Protein AF-Q3C0V7-F1 (afdb_monomer)

pLDDT: mean 94.98, std 4.32, range [73.06, 98.62]

Organism: NCBI:txid299066

Foldseek 3Di:
DLQFDDDPVLCVVLVDDPVNVVVCVVVVVSVVRCVSGGNCCVVVVVCVVPPDAQQVVQLVCLVVPPPDDCPDPVVVQLNRLEQQDDWDWDFDDWDQDPPQGIKTKTATRGYKDFAQDWDDDPPDPDIWGWHFKWADDDPDTDTDGMDGHRGTMITGRPPVDDD

InterPro domains:
  IPR004161 Translation elongation factor EFTu-like, domain 2 [PF03144] (101-162)
  IPR009000 Translation protein, beta-barrel domain superfamily [SSF50447] (54-162)

Structure (mmCIF, N/CA/C/O backbone):
data_AF-Q3C0V7-F1
#
_entry.id   AF-Q3C0V7-F1
#
loop_
_atom_site.group_PDB
_atom_site.id
_atom_site.type_symbol
_atom_site.label_atom_id
_atom_site.label_alt_id
_atom_site.label_comp_id
_atom_site.label_asym_id
_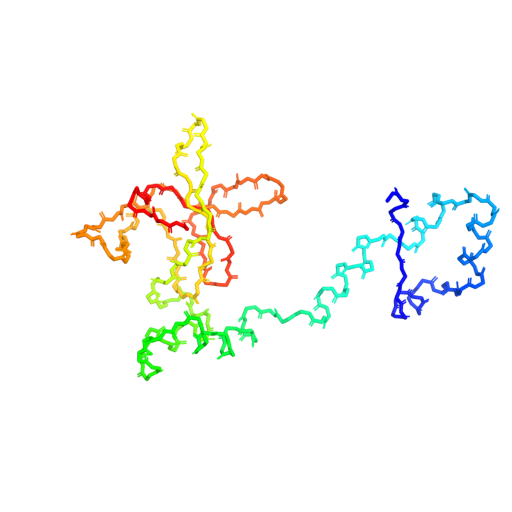atom_site.label_entity_id
_atom_site.label_seq_id
_atom_site.pdbx_PDB_ins_code
_atom_site.Cartn_x
_atom_site.Cartn_y
_atom_site.Cartn_z
_atom_site.occupancy
_atom_site.B_iso_or_equiv
_atom_site.auth_seq_id
_atom_site.auth_comp_id
_atom_site.auth_asym_id
_atom_site.auth_atom_id
_atom_site.pdbx_PDB_model_num
ATOM 1 N N . LEU A 1 1 ? -9.841 9.456 21.743 1.00 81.00 1 LEU A N 1
ATOM 2 C CA . LEU A 1 1 ? -9.597 9.409 23.204 1.00 81.00 1 LEU A CA 1
ATOM 3 C C . LEU A 1 1 ? -10.092 8.097 23.814 1.00 81.00 1 LEU A C 1
ATOM 5 O O . LEU A 1 1 ? -9.270 7.372 24.350 1.00 81.00 1 LEU A O 1
ATOM 9 N N . TYR A 1 2 ? -11.375 7.746 23.665 1.00 91.50 2 TYR A N 1
ATOM 10 C CA . TYR A 1 2 ? -11.981 6.585 24.346 1.00 91.50 2 TYR A CA 1
ATOM 11 C C . TYR A 1 2 ? -12.060 5.284 23.526 1.00 91.50 2 TYR A C 1
ATOM 13 O O . TYR A 1 2 ? -12.601 4.300 24.004 1.00 91.50 2 TYR A O 1
ATOM 21 N N . LYS A 1 3 ? -11.491 5.267 22.310 1.00 95.62 3 LYS A N 1
ATOM 22 C CA . LYS A 1 3 ? -11.280 4.070 21.469 1.00 95.6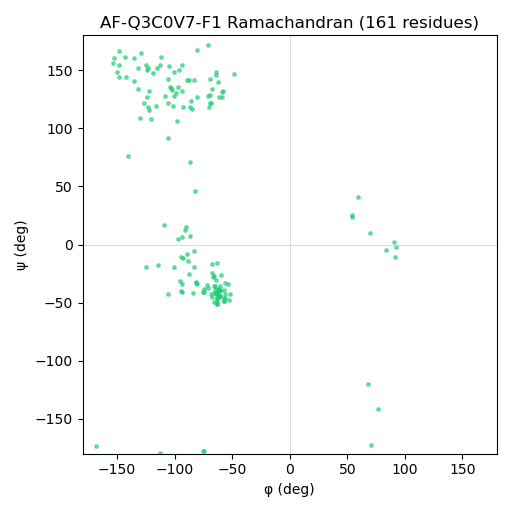2 3 LYS A CA 1
ATOM 23 C C . LYS A 1 3 ? -12.528 3.213 21.182 1.00 95.62 3 LYS A C 1
ATOM 25 O O . LYS A 1 3 ? -12.378 2.046 20.835 1.00 95.62 3 LYS A O 1
ATOM 30 N N . TRP A 1 4 ? -13.729 3.780 21.226 1.00 96.06 4 TRP A N 1
ATOM 31 C CA . TRP A 1 4 ? -14.952 3.133 20.744 1.00 96.06 4 TRP A CA 1
ATOM 32 C C . TRP A 1 4 ? -15.505 3.862 19.511 1.00 96.06 4 TRP A C 1
ATOM 34 O O . TRP A 1 4 ? -15.218 5.045 19.308 1.00 96.06 4 TRP A O 1
ATOM 44 N N . GLY A 1 5 ? -16.259 3.154 18.674 1.00 95.50 5 GLY A N 1
ATOM 45 C CA . GLY A 1 5 ? -16.939 3.712 17.500 1.00 95.50 5 GLY A CA 1
ATOM 46 C C . GLY A 1 5 ? -18.243 2.975 17.219 1.00 95.50 5 GLY A C 1
ATOM 47 O O . GLY A 1 5 ? -18.469 1.913 17.782 1.00 95.50 5 GLY A O 1
ATOM 48 N N . VAL A 1 6 ? -19.116 3.511 16.369 1.00 96.19 6 VAL A N 1
ATOM 49 C CA . VAL A 1 6 ? -20.376 2.844 16.003 1.00 96.19 6 VAL A CA 1
ATOM 50 C C . VAL A 1 6 ? -20.703 3.062 14.527 1.00 96.19 6 VAL A C 1
ATOM 52 O O . VAL A 1 6 ? -20.437 4.124 13.969 1.00 96.19 6 VAL A O 1
ATOM 55 N N . SER A 1 7 ?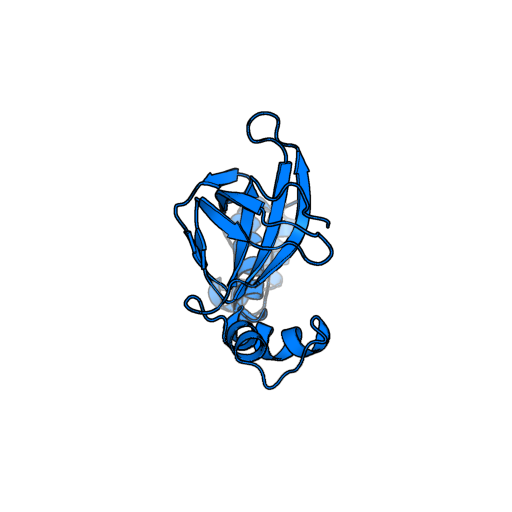 -21.280 2.043 13.901 1.00 96.69 7 SER A N 1
ATOM 56 C CA . SER A 1 7 ? -21.861 2.072 12.557 1.00 96.69 7 SER A CA 1
ATOM 57 C C . SER A 1 7 ? -23.111 1.191 12.548 1.00 96.69 7 SER A C 1
ATOM 59 O O . SER A 1 7 ? -23.268 0.342 13.427 1.00 96.69 7 SER A O 1
ATOM 61 N N . MET A 1 8 ? -23.997 1.354 11.562 1.00 96.44 8 MET A N 1
ATOM 62 C CA . MET A 1 8 ? -25.199 0.513 11.469 1.00 96.44 8 MET A CA 1
ATOM 63 C C . MET A 1 8 ? -24.861 -0.996 11.408 1.00 96.44 8 MET A C 1
ATOM 65 O O . MET A 1 8 ? -25.446 -1.748 12.192 1.00 96.44 8 MET A O 1
ATOM 69 N N . PRO A 1 9 ? -23.892 -1.464 10.588 1.00 95.75 9 PRO A N 1
ATOM 70 C CA . PRO A 1 9 ? -23.480 -2.871 10.605 1.00 95.75 9 PRO A CA 1
ATOM 71 C C . PRO A 1 9 ? -22.887 -3.321 11.949 1.00 95.75 9 PRO A C 1
ATOM 73 O O . PRO A 1 9 ? -23.176 -4.423 12.416 1.00 95.75 9 PRO A O 1
ATOM 76 N N . SER A 1 10 ? -22.099 -2.466 12.615 1.00 95.94 10 SER A N 1
ATOM 77 C CA . SER A 1 10 ? -21.549 -2.762 13.948 1.00 95.94 10 SER A CA 1
ATOM 78 C C . SER A 1 10 ? -22.655 -2.950 14.995 1.00 95.94 10 SER A C 1
ATOM 80 O O . SER A 1 10 ? -22.622 -3.919 15.754 1.00 95.94 10 SER A O 1
ATOM 82 N N . MET A 1 11 ? -23.675 -2.088 15.006 1.00 96.50 11 MET A N 1
ATOM 83 C CA . MET A 1 11 ? -24.829 -2.197 15.912 1.00 96.50 11 MET A CA 1
ATOM 84 C C . MET A 1 11 ? -25.593 -3.505 15.698 1.00 96.50 11 MET A C 1
ATOM 86 O O . MET A 1 11 ? -25.891 -4.219 16.652 1.00 96.50 11 MET A O 1
ATOM 90 N N . GLN A 1 12 ? -25.835 -3.877 14.437 1.00 95.62 12 GLN A N 1
ATOM 91 C CA . GLN A 1 12 ? -26.478 -5.149 14.093 1.00 95.62 12 GLN A CA 1
ATOM 92 C C . GLN A 1 12 ? -25.658 -6.364 14.553 1.00 95.62 12 GLN A C 1
ATOM 94 O O . GLN A 1 12 ? -26.230 -7.350 15.012 1.00 95.62 12 GLN A O 1
ATOM 99 N N . ARG A 1 13 ? -24.325 -6.294 14.453 1.00 93.88 13 ARG A N 1
ATOM 100 C CA . ARG A 1 13 ? -23.402 -7.368 14.853 1.00 93.88 13 ARG A CA 1
ATOM 101 C C . ARG A 1 13 ? -23.259 -7.501 16.371 1.00 93.88 13 ARG A C 1
ATOM 103 O O . ARG A 1 13 ? -23.195 -8.614 16.882 1.00 93.88 13 ARG A O 1
ATOM 110 N N . THR A 1 14 ? -23.180 -6.382 17.084 1.00 94.50 14 THR A N 1
ATOM 111 C CA . THR A 1 14 ? -22.945 -6.332 18.541 1.00 94.50 14 THR A CA 1
ATOM 112 C C . THR A 1 14 ? -24.233 -6.394 19.363 1.00 94.50 14 THR A C 1
ATOM 114 O O . THR A 1 14 ? -24.178 -6.606 20.578 1.00 94.50 14 THR A O 1
ATOM 117 N N . GLY A 1 15 ? -25.383 -6.184 18.716 1.00 95.56 15 GLY A N 1
ATOM 118 C CA . GLY A 1 15 ? -26.686 -6.056 19.363 1.00 95.56 15 GLY A CA 1
ATOM 119 C C . GLY A 1 15 ? -26.847 -4.769 20.170 1.00 95.56 15 GLY A C 1
ATOM 120 O O . GLY A 1 15 ? -27.808 -4.677 20.924 1.00 95.56 15 GLY A O 1
ATOM 121 N N . MET A 1 16 ? -25.917 -3.813 20.056 1.00 94.88 16 MET A N 1
ATOM 122 C CA . MET A 1 16 ? -26.029 -2.520 20.729 1.00 94.88 16 MET A CA 1
ATOM 123 C C . MET A 1 16 ? -26.893 -1.551 19.948 1.00 94.88 16 MET A C 1
ATOM 125 O O . MET A 1 16 ? -26.771 -1.444 18.725 1.00 94.88 16 MET A O 1
ATOM 129 N N . ASP A 1 17 ? -27.685 -0.773 20.674 1.00 96.56 17 ASP A N 1
ATOM 130 C CA . ASP A 1 17 ? -28.387 0.376 20.128 1.00 96.56 17 ASP A CA 1
ATOM 131 C C . ASP A 1 17 ? -27.873 1.716 20.692 1.00 96.56 17 ASP A C 1
ATOM 133 O O . ASP A 1 17 ? -26.925 1.786 21.476 1.00 96.56 17 ASP A O 1
ATOM 137 N N . PHE A 1 18 ? -28.467 2.825 20.246 1.00 97.25 18 PHE A N 1
ATOM 138 C CA . PHE A 1 18 ? -28.099 4.144 20.764 1.00 97.25 18 PHE A CA 1
ATOM 139 C C . PHE A 1 18 ? -28.458 4.322 22.245 1.00 97.25 18 PHE A C 1
ATOM 141 O O . PHE A 1 18 ? -27.800 5.110 22.922 1.00 97.25 18 PHE A O 1
ATOM 148 N N . GLY A 1 19 ? -29.479 3.622 22.744 1.00 97.44 19 GLY A N 1
ATOM 149 C CA . GLY A 1 19 ? -29.863 3.624 24.152 1.00 97.44 19 GLY A CA 1
ATOM 150 C C . GLY A 1 19 ? -28.756 3.045 25.024 1.00 97.44 19 GLY A C 1
ATOM 151 O O . GLY A 1 19 ? -28.301 3.730 25.939 1.00 97.44 19 GLY A O 1
ATOM 152 N N . ASP A 1 20 ? -28.254 1.862 24.667 1.00 96.25 20 ASP A N 1
ATOM 153 C CA . ASP A 1 20 ? -27.133 1.212 25.358 1.00 96.25 20 ASP A CA 1
ATOM 154 C C . ASP A 1 20 ? -25.896 2.121 25.403 1.00 96.25 20 ASP A C 1
ATOM 156 O O . ASP A 1 20 ? -25.263 2.297 26.444 1.00 96.25 20 ASP A O 1
ATOM 160 N N . ILE A 1 21 ? -25.554 2.738 24.266 1.00 96.00 21 ILE A N 1
ATOM 161 C CA . ILE A 1 21 ? -24.386 3.622 24.150 1.00 96.00 21 ILE A CA 1
ATOM 162 C C . ILE A 1 21 ? -24.545 4.853 25.051 1.00 96.00 21 ILE A C 1
ATOM 164 O O . ILE A 1 21 ? -23.612 5.218 25.768 1.00 96.00 21 ILE A O 1
ATOM 168 N N . MET A 1 22 ? -25.719 5.494 25.028 1.00 96.50 22 MET A N 1
ATOM 169 C CA . MET A 1 22 ? -26.003 6.652 25.879 1.00 96.50 22 MET A CA 1
ATOM 170 C C . MET A 1 22 ? -25.957 6.285 27.363 1.00 96.50 22 MET A C 1
ATOM 172 O O . MET A 1 22 ? -25.399 7.049 28.148 1.00 96.50 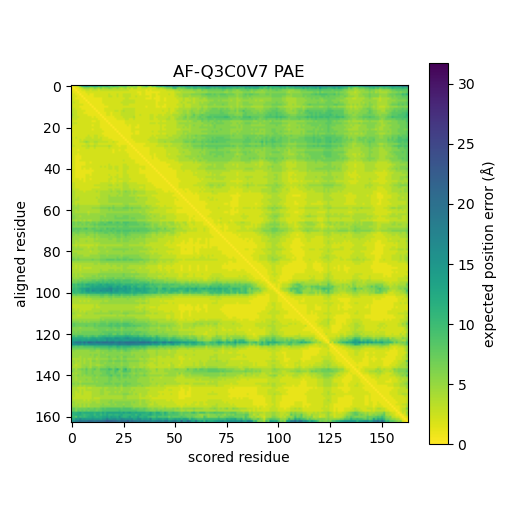22 MET A O 1
ATOM 176 N N . GLU A 1 23 ? -26.505 5.132 27.749 1.00 97.50 23 GLU A N 1
ATOM 177 C CA . GLU A 1 23 ? -26.469 4.651 29.131 1.00 97.50 23 GLU A CA 1
ATOM 178 C C . GLU A 1 23 ? -25.030 4.396 29.596 1.00 97.50 23 GLU A C 1
ATOM 180 O O . GLU A 1 23 ? -24.639 4.844 30.678 1.00 97.50 23 GLU A O 1
ATOM 185 N N . LEU A 1 24 ? -24.217 3.719 28.782 1.00 96.00 24 LEU A N 1
ATOM 186 C CA . LEU A 1 24 ? -22.820 3.443 29.113 1.00 96.00 24 LEU A CA 1
ATOM 187 C C . LEU A 1 24 ? -21.996 4.732 29.234 1.00 96.00 24 LEU A C 1
ATOM 189 O O . LEU A 1 24 ? -21.214 4.863 30.176 1.00 96.00 24 LEU A O 1
ATOM 193 N N . GLU A 1 25 ? -22.192 5.708 28.345 1.00 94.44 25 GLU A N 1
ATOM 194 C CA . GLU A 1 25 ? -21.501 7.002 28.431 1.00 94.44 25 GLU A CA 1
ATOM 195 C C . GLU A 1 25 ? -21.950 7.841 29.636 1.00 94.44 25 GLU A C 1
ATOM 197 O O . GLU A 1 25 ? -21.104 8.410 30.324 1.00 94.44 25 GLU A O 1
ATOM 202 N N . GLN A 1 26 ? -23.254 7.897 29.938 1.00 96.62 26 GLN A N 1
ATOM 203 C CA . GLN A 1 26 ? -23.777 8.644 31.093 1.00 96.62 26 GLN A CA 1
ATOM 204 C C . GLN A 1 26 ? -23.293 8.085 32.432 1.00 96.62 26 GLN A C 1
ATOM 206 O O . GLN A 1 26 ? -23.141 8.838 33.391 1.00 96.62 26 GLN A O 1
ATOM 211 N N . ASN A 1 27 ? -23.042 6.778 32.495 1.00 97.25 27 ASN A N 1
ATOM 212 C CA . ASN A 1 27 ? -22.508 6.107 33.676 1.00 97.25 27 ASN A CA 1
ATOM 213 C C . ASN A 1 27 ? -20.966 6.033 33.688 1.00 97.25 27 ASN A C 1
ATOM 215 O O . ASN A 1 27 ? -20.404 5.273 34.475 1.00 97.25 27 ASN A O 1
ATOM 219 N N . ASP A 1 28 ? -20.278 6.770 32.804 1.00 95.81 28 ASP A N 1
ATOM 220 C CA . ASP A 1 28 ? -18.815 6.767 32.640 1.00 95.81 28 ASP A CA 1
ATOM 221 C C . ASP A 1 28 ? -18.200 5.366 32.395 1.00 95.81 28 ASP A C 1
ATOM 223 O O . ASP A 1 28 ? -17.000 5.144 32.583 1.00 95.81 28 ASP A O 1
ATOM 227 N N . LYS A 1 29 ? -18.987 4.410 31.883 1.00 96.75 29 LYS A N 1
ATOM 228 C CA . LYS A 1 29 ? -18.576 3.028 31.569 1.00 96.75 29 LYS A CA 1
ATOM 229 C C . LYS A 1 29 ? -17.883 2.918 30.205 1.00 96.75 29 LYS A C 1
ATOM 231 O O . LYS A 1 29 ? -18.148 2.026 29.401 1.00 96.75 29 LYS A O 1
ATOM 236 N N . ARG A 1 30 ? -16.945 3.825 29.934 1.00 93.62 30 ARG A N 1
ATOM 237 C CA . ARG A 1 30 ? -16.276 3.938 28.623 1.00 93.62 30 ARG A CA 1
ATOM 238 C C . ARG A 1 30 ? -15.400 2.737 28.273 1.00 93.62 30 ARG A C 1
ATOM 240 O O . ARG A 1 30 ? -15.216 2.444 27.096 1.00 93.62 30 ARG A O 1
ATOM 247 N N . GLN A 1 31 ? -14.856 2.049 29.278 1.00 95.88 31 GLN A N 1
ATOM 248 C CA . GLN A 1 31 ? -14.079 0.830 29.055 1.00 95.88 31 GLN A CA 1
ATOM 249 C C . GLN A 1 31 ? -14.968 -0.305 28.531 1.00 95.88 31 GLN A C 1
ATOM 251 O O . GLN A 1 31 ? -14.618 -0.932 27.537 1.00 95.88 31 GLN A O 1
ATOM 256 N N . GLU A 1 32 ? -16.141 -0.502 29.135 1.00 95.75 32 GLU A N 1
ATOM 257 C CA . GLU A 1 32 ? -17.129 -1.483 28.670 1.00 95.75 32 GLU A CA 1
ATOM 258 C C . GLU A 1 32 ? -17.594 -1.154 27.243 1.00 95.75 32 GLU A C 1
ATOM 260 O O . GLU A 1 32 ? -17.686 -2.035 26.390 1.00 95.75 32 GLU A O 1
ATOM 265 N N . LEU A 1 33 ? -17.796 0.133 26.940 1.00 94.81 33 LEU A N 1
ATOM 266 C CA . LEU A 1 33 ? -18.153 0.576 25.594 1.00 94.81 33 LEU A CA 1
ATOM 267 C C . LEU A 1 33 ? -17.045 0.291 24.561 1.00 94.81 33 LEU A C 1
ATOM 269 O O . LEU A 1 33 ? -17.338 -0.168 23.459 1.00 94.81 33 LEU A O 1
ATOM 273 N N . HIS A 1 34 ? -15.773 0.501 24.917 1.00 95.62 34 HIS A N 1
ATOM 274 C CA . HIS A 1 34 ? -14.634 0.119 24.076 1.00 95.62 34 HIS A CA 1
ATOM 275 C C . HIS A 1 34 ? -14.574 -1.391 23.825 1.00 95.62 34 HIS A C 1
ATOM 277 O O . HIS A 1 34 ? -14.356 -1.796 22.687 1.00 95.62 34 HIS A O 1
ATOM 283 N N . GLU A 1 35 ? -14.787 -2.209 24.855 1.00 95.56 35 GLU A N 1
ATOM 284 C CA . GLU A 1 35 ? -14.760 -3.671 24.747 1.00 95.56 35 GLU A CA 1
ATOM 285 C C . GLU A 1 35 ? -15.904 -4.203 23.869 1.00 95.56 35 GLU A C 1
ATOM 287 O O . GLU A 1 35 ? -15.708 -5.154 23.113 1.00 95.56 35 GLU A O 1
ATOM 292 N N . ARG A 1 36 ? -17.085 -3.572 23.917 1.00 95.31 36 ARG A N 1
ATOM 293 C CA . ARG A 1 36 ? -18.245 -3.979 23.108 1.00 95.31 36 ARG A CA 1
ATOM 294 C C . ARG A 1 36 ? -18.219 -3.471 21.668 1.00 95.31 36 ARG A C 1
ATOM 296 O O . ARG A 1 36 ? -18.739 -4.157 20.792 1.00 95.31 36 ARG A O 1
ATOM 303 N N . THR A 1 37 ? -17.658 -2.289 21.410 1.00 96.19 37 THR A N 1
ATOM 304 C CA . THR A 1 37 ? -17.527 -1.738 20.048 1.00 96.19 37 THR A CA 1
ATOM 305 C C . THR A 1 37 ? -16.184 -1.035 19.834 1.00 96.19 37 THR A C 1
ATOM 307 O O . THR A 1 37 ? -16.094 0.201 19.827 1.00 96.19 37 THR A O 1
ATOM 310 N N . PRO A 1 38 ? -15.097 -1.806 19.653 1.00 97.06 38 PRO A N 1
ATOM 311 C CA . PRO A 1 38 ? -13.775 -1.239 19.442 1.00 97.06 38 PRO A CA 1
ATOM 312 C C . PRO A 1 38 ? -13.752 -0.315 18.220 1.00 97.06 38 PRO A C 1
ATOM 314 O O . PRO A 1 38 ? -14.216 -0.668 17.137 1.00 97.06 38 PRO A O 1
ATOM 317 N N . LEU A 1 39 ? -13.172 0.878 18.376 1.00 97.31 39 LEU A N 1
ATOM 318 C CA . LEU A 1 39 ? -13.051 1.859 17.292 1.00 97.31 39 LEU A CA 1
ATOM 319 C C . LEU A 1 39 ? -12.313 1.281 16.083 1.00 97.31 39 LEU A C 1
ATOM 321 O O . LEU A 1 39 ? -12.690 1.579 14.954 1.00 97.31 39 LEU A O 1
ATOM 325 N N . SER A 1 40 ? -11.264 0.486 16.327 1.00 96.88 40 SER A N 1
ATOM 326 C CA . SER A 1 40 ? -10.485 -0.169 15.274 1.00 96.88 40 SER A CA 1
ATOM 327 C C . SER A 1 40 ? -11.375 -1.026 14.394 1.00 96.88 40 SER A C 1
ATOM 329 O O . SER A 1 40 ? -11.331 -0.875 13.184 1.00 96.88 40 SER A O 1
ATOM 331 N N . ASP A 1 41 ? -12.216 -1.857 14.996 1.00 96.44 41 ASP A N 1
ATOM 332 C CA . ASP A 1 41 ? -13.042 -2.813 14.270 1.00 96.44 41 ASP A CA 1
ATOM 333 C C . ASP A 1 41 ? -14.058 -2.063 13.419 1.00 96.44 41 ASP A C 1
ATOM 335 O O . ASP A 1 41 ? -14.128 -2.265 12.216 1.00 96.44 41 ASP A O 1
ATOM 339 N N . VAL A 1 42 ? -14.776 -1.105 14.011 1.00 97.31 42 VAL A N 1
ATOM 340 C CA . VAL A 1 42 ? -15.790 -0.330 13.284 1.00 97.31 42 VAL A CA 1
ATOM 341 C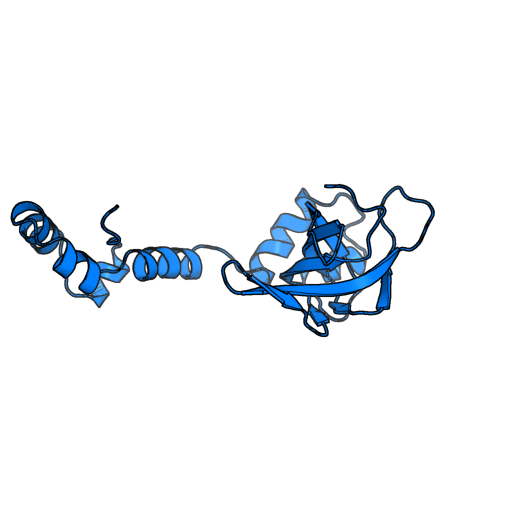 C . VAL A 1 42 ? -15.188 0.459 12.123 1.00 97.31 42 VAL A C 1
ATOM 343 O O . VAL A 1 42 ? -15.753 0.482 11.030 1.00 97.31 42 VAL A O 1
ATOM 346 N N . VAL A 1 43 ? -14.059 1.135 12.348 1.00 97.88 43 VAL A N 1
ATOM 347 C CA . VAL A 1 43 ? -13.447 1.988 11.323 1.00 97.88 43 VAL A CA 1
ATOM 348 C C . VAL A 1 43 ? -12.739 1.158 10.257 1.00 97.88 43 VAL A C 1
ATOM 350 O O . VAL A 1 43 ? -12.850 1.489 9.080 1.00 97.88 43 VAL A O 1
ATOM 353 N N . LEU A 1 44 ? -12.025 0.094 10.630 1.00 97.62 44 LEU A N 1
ATOM 354 C CA . LEU A 1 44 ? -11.333 -0.757 9.663 1.00 97.62 44 LEU A CA 1
ATOM 355 C C . LEU A 1 44 ? -12.318 -1.612 8.858 1.00 97.62 44 LEU A C 1
ATOM 357 O O . LEU A 1 44 ? -12.110 -1.750 7.656 1.00 97.62 44 LEU A O 1
ATOM 361 N N . ASP A 1 45 ? -13.424 -2.074 9.454 1.00 96.94 45 ASP A N 1
ATOM 362 C CA . ASP A 1 45 ? -14.534 -2.699 8.717 1.00 96.94 45 ASP A CA 1
ATOM 363 C C . ASP A 1 45 ? -15.073 -1.729 7.652 1.00 96.94 45 ASP A C 1
ATOM 365 O O . ASP A 1 45 ? -15.169 -2.077 6.477 1.00 96.94 45 ASP A O 1
ATOM 369 N N . MET A 1 46 ? -15.341 -0.476 8.039 1.00 97.56 46 MET A N 1
ATOM 370 C CA . MET A 1 46 ? -15.814 0.570 7.124 1.00 97.56 46 MET A CA 1
ATOM 371 C C . MET A 1 46 ? -14.814 0.851 5.988 1.00 97.56 46 MET A C 1
ATOM 373 O O . MET A 1 46 ? -15.223 1.076 4.848 1.00 97.56 46 MET A O 1
ATOM 377 N N . VAL A 1 47 ? -13.507 0.846 6.278 1.00 97.50 47 VAL A N 1
ATOM 378 C CA . VAL A 1 47 ? -12.466 0.988 5.249 1.00 97.50 47 VAL A CA 1
ATOM 379 C C . VAL A 1 47 ? -12.517 -0.191 4.281 1.00 97.50 47 VAL A C 1
ATOM 381 O O . VAL A 1 47 ? -12.603 0.034 3.078 1.00 97.50 47 VAL A O 1
ATOM 384 N N . CYS A 1 48 ? -12.524 -1.425 4.783 1.00 95.75 48 CYS A N 1
ATOM 385 C CA . CYS A 1 48 ? -12.583 -2.630 3.955 1.00 95.75 48 CYS A CA 1
ATOM 386 C C . CYS A 1 48 ? -13.852 -2.703 3.093 1.00 95.75 48 CYS A C 1
ATOM 388 O O . CYS A 1 48 ? -13.794 -3.181 1.963 1.00 95.75 48 CYS A O 1
ATOM 390 N N . GLU A 1 49 ? -14.990 -2.234 3.605 1.00 95.69 49 GLU A N 1
ATOM 391 C CA . GLU A 1 49 ? -16.275 -2.311 2.906 1.00 95.69 49 GLU A CA 1
ATOM 392 C C . GLU A 1 49 ? -16.452 -1.216 1.845 1.00 95.69 49 GLU A C 1
ATOM 394 O O . GLU A 1 49 ? -17.096 -1.439 0.818 1.00 95.69 49 GLU A O 1
ATOM 399 N N . HIS A 1 50 ? -15.908 -0.019 2.076 1.00 96.88 50 HIS A N 1
ATOM 400 C CA . HIS A 1 50 ? -16.219 1.144 1.240 1.00 96.88 50 HIS A CA 1
ATOM 401 C C . HIS A 1 50 ? -15.047 1.682 0.423 1.00 96.88 50 HIS A C 1
ATOM 403 O O . HIS A 1 50 ? -15.278 2.431 -0.531 1.00 96.88 50 HIS A O 1
ATOM 409 N N . PHE A 1 51 ? -13.803 1.338 0.761 1.00 97.12 51 PHE A N 1
ATOM 410 C CA . PHE A 1 51 ? -12.646 1.786 -0.005 1.00 97.12 51 PHE A CA 1
ATOM 411 C C . PHE A 1 51 ? -12.277 0.732 -1.051 1.00 97.12 51 PHE A C 1
ATOM 413 O O . PHE A 1 51 ? -12.172 -0.450 -0.729 1.00 97.12 51 PHE A O 1
ATOM 420 N N . PRO A 1 52 ? -12.060 1.137 -2.314 1.00 97.38 52 PRO A N 1
ATOM 421 C CA . PRO A 1 52 ? -11.684 0.197 -3.355 1.00 97.38 52 PRO A CA 1
ATOM 422 C C . PRO A 1 52 ? -10.267 -0.324 -3.114 1.00 97.38 52 PRO A C 1
ATOM 424 O O . PRO A 1 52 ? -9.360 0.426 -2.740 1.00 97.38 52 PRO A O 1
ATOM 427 N N . ASN A 1 53 ? -10.069 -1.605 -3.402 1.00 97.62 53 ASN A N 1
ATOM 428 C CA . ASN A 1 53 ? -8.741 -2.197 -3.460 1.00 97.62 53 ASN A CA 1
ATOM 429 C C . ASN A 1 53 ? -7.969 -1.680 -4.708 1.00 97.62 53 ASN A C 1
ATOM 431 O O . ASN A 1 53 ? -8.540 -0.991 -5.564 1.00 97.62 53 ASN A O 1
ATOM 435 N N . PRO A 1 54 ? -6.664 -1.987 -4.841 1.00 97.69 54 PRO A N 1
ATOM 436 C CA . PRO A 1 54 ? -5.852 -1.593 -5.994 1.00 97.69 54 PRO A CA 1
ATOM 437 C C . PRO A 1 54 ? -6.449 -1.970 -7.355 1.00 97.69 54 PRO A C 1
ATOM 439 O O . PRO A 1 54 ? -6.427 -1.140 -8.262 1.00 97.69 54 PRO A O 1
ATOM 442 N N . VAL A 1 55 ? -7.002 -3.180 -7.468 1.00 97.62 55 VAL A N 1
ATOM 443 C CA . VAL A 1 55 ? -7.547 -3.756 -8.707 1.00 97.62 55 VAL A CA 1
ATOM 444 C C . VAL A 1 55 ? -8.758 -2.962 -9.193 1.00 97.62 55 VAL A C 1
ATOM 446 O O . VAL A 1 55 ? -8.874 -2.661 -10.376 1.00 97.62 55 VAL A O 1
ATOM 449 N N . ASP A 1 56 ? -9.613 -2.516 -8.275 1.00 97.50 56 ASP A N 1
ATOM 450 C CA . ASP A 1 56 ? -10.783 -1.702 -8.614 1.00 97.50 56 ASP A CA 1
ATOM 451 C C . ASP A 1 56 ? -10.437 -0.216 -8.817 1.00 97.50 56 ASP A C 1
ATOM 453 O O . ASP A 1 56 ? -11.086 0.503 -9.589 1.00 97.50 56 ASP A O 1
ATOM 457 N N . ALA A 1 57 ? -9.435 0.284 -8.088 1.00 97.75 57 ALA A N 1
ATOM 458 C CA . ALA A 1 57 ? -9.094 1.702 -8.060 1.00 97.75 57 ALA A CA 1
ATOM 459 C C . ALA A 1 57 ? -8.174 2.131 -9.213 1.00 97.75 57 ALA A C 1
ATOM 461 O O . ALA A 1 57 ? -8.365 3.217 -9.772 1.00 97.75 57 ALA A O 1
ATOM 462 N N . GLN A 1 58 ? -7.162 1.326 -9.552 1.00 98.12 58 GLN A N 1
ATOM 463 C CA . GLN A 1 58 ? -6.133 1.688 -10.532 1.00 98.12 58 GLN A CA 1
ATOM 464 C C . GLN A 1 58 ? -6.696 1.974 -11.934 1.00 98.12 58 GLN A C 1
ATOM 466 O O . GLN A 1 58 ? -6.374 3.056 -12.439 1.00 98.12 58 GLN A O 1
ATOM 471 N N . PRO A 1 59 ? -7.623 1.177 -12.510 1.00 96.81 59 PRO A N 1
ATOM 472 C CA . PRO A 1 59 ? -8.208 1.461 -13.827 1.00 96.81 59 PRO A CA 1
ATOM 473 C C . PRO A 1 59 ? -8.820 2.863 -13.943 1.00 96.81 59 PRO A C 1
ATOM 475 O O . PRO A 1 59 ? -8.755 3.516 -14.981 1.00 96.81 59 PRO A O 1
ATOM 478 N N . ARG A 1 60 ? -9.397 3.375 -12.848 1.00 96.06 60 ARG A N 1
ATOM 479 C CA . ARG A 1 60 ? -10.050 4.696 -12.813 1.00 96.06 60 ARG A CA 1
ATOM 480 C C . ARG A 1 60 ? -9.081 5.834 -12.495 1.00 96.06 60 ARG A C 1
ATOM 482 O O . ARG A 1 60 ? -9.364 6.991 -12.819 1.00 96.06 60 ARG A O 1
ATOM 489 N N . ARG A 1 61 ? -7.980 5.533 -11.801 1.00 96.75 61 ARG A N 1
ATOM 490 C CA . ARG A 1 61 ? -7.012 6.524 -11.310 1.00 96.75 61 ARG A CA 1
ATOM 491 C C . ARG A 1 61 ? -5.848 6.740 -12.262 1.00 96.75 61 ARG A C 1
ATOM 493 O O . ARG A 1 61 ? -5.470 7.895 -12.442 1.00 96.75 61 ARG A O 1
ATOM 500 N N . VAL A 1 62 ? -5.312 5.678 -12.865 1.00 97.44 62 VAL A N 1
ATOM 501 C CA . VAL A 1 62 ? -4.149 5.735 -13.769 1.00 97.44 62 VAL A CA 1
ATOM 502 C C . VAL A 1 62 ? -4.357 6.769 -14.885 1.00 97.44 62 VAL A C 1
ATOM 504 O O . VAL A 1 62 ? -3.523 7.670 -14.973 1.00 97.44 62 VAL A O 1
ATOM 507 N N . PRO A 1 63 ? -5.502 6.810 -15.604 1.00 95.62 63 PRO A N 1
ATOM 508 C CA . PRO A 1 63 ? -5.735 7.822 -16.645 1.00 95.62 63 PRO A CA 1
ATOM 509 C C . PRO A 1 63 ? -5.772 9.278 -16.147 1.00 95.62 63 PRO A C 1
ATOM 511 O O . PRO A 1 63 ? -5.725 10.211 -16.943 1.00 95.62 63 PRO A O 1
ATOM 514 N N . ARG A 1 64 ? -5.914 9.505 -14.831 1.00 96.19 64 ARG A N 1
ATOM 515 C CA . ARG A 1 64 ? -5.946 10.852 -14.232 1.00 96.19 64 ARG A CA 1
ATOM 516 C C . ARG A 1 64 ? -4.589 11.305 -13.706 1.00 96.19 64 ARG A C 1
ATOM 518 O O . ARG A 1 64 ? -4.338 12.508 -13.670 1.00 96.19 64 ARG A O 1
ATOM 525 N N . ILE A 1 65 ? -3.759 10.370 -13.247 1.00 95.75 65 ILE A N 1
ATOM 526 C CA . ILE A 1 65 ? -2.464 10.667 -12.612 1.00 95.75 65 ILE A CA 1
ATOM 527 C C . ILE A 1 65 ? -1.282 10.467 -13.562 1.00 95.75 65 ILE A C 1
ATOM 529 O O . ILE A 1 65 ? -0.219 11.032 -13.328 1.00 95.75 65 ILE A O 1
ATOM 533 N N . TRP A 1 66 ? -1.472 9.714 -14.645 1.00 96.56 66 TRP A N 1
ATOM 534 C CA . TRP A 1 66 ? -0.465 9.456 -15.662 1.00 96.56 66 TRP A CA 1
ATOM 535 C C . TRP A 1 66 ? -0.973 9.919 -17.030 1.00 96.56 66 TRP A C 1
ATOM 537 O O . TRP A 1 66 ? -2.116 9.661 -17.397 1.00 96.56 66 TRP A O 1
ATOM 547 N N . ARG A 1 67 ? -0.133 10.658 -17.766 1.00 94.81 67 ARG A N 1
ATOM 548 C CA . ARG A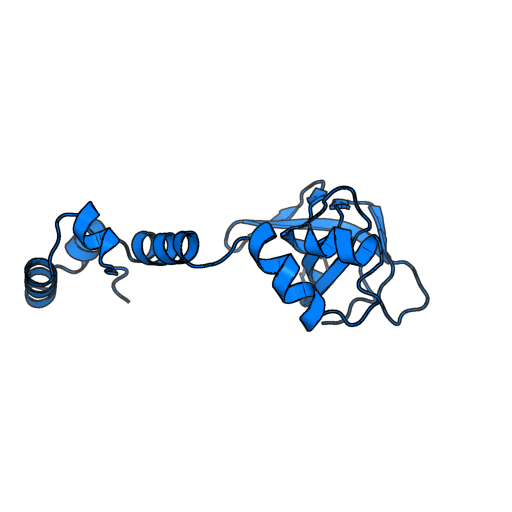 1 67 ? -0.481 11.310 -19.047 1.00 94.81 67 ARG A CA 1
ATOM 549 C C . ARG A 1 67 ? 0.189 10.659 -20.262 1.00 94.81 67 ARG A C 1
ATOM 551 O O . ARG A 1 67 ? 0.325 11.314 -21.293 1.00 94.81 67 ARG A O 1
ATOM 558 N N . GLY A 1 68 ? 0.690 9.436 -20.115 1.00 93.88 68 GLY A N 1
ATOM 559 C CA . GLY A 1 68 ? 1.232 8.690 -21.245 1.00 93.88 68 GLY A CA 1
ATOM 560 C C . GLY A 1 68 ? 0.128 8.149 -22.151 1.00 93.88 68 GLY A C 1
ATOM 561 O O . GLY A 1 68 ? -1.058 8.406 -21.934 1.00 93.88 68 GLY A O 1
ATOM 562 N N . ASP A 1 69 ? 0.539 7.422 -23.183 1.00 95.94 69 ASP A N 1
ATOM 563 C CA . ASP A 1 69 ? -0.374 6.822 -24.150 1.00 95.94 69 ASP A CA 1
ATOM 564 C C . ASP A 1 69 ? -1.163 5.660 -23.503 1.00 95.94 69 ASP A C 1
ATOM 566 O O . ASP A 1 69 ? -0.539 4.701 -23.026 1.00 95.94 69 ASP A O 1
ATOM 570 N N . PRO A 1 70 ? -2.509 5.744 -23.429 1.00 93.69 70 PRO A N 1
ATOM 571 C CA . PRO A 1 70 ? -3.338 4.726 -22.790 1.00 93.69 70 PRO A CA 1
ATOM 572 C C . PRO A 1 70 ? -3.353 3.386 -23.534 1.00 93.69 70 PRO A C 1
ATOM 574 O O . PRO A 1 70 ? -3.719 2.392 -22.914 1.00 93.69 70 PRO A O 1
ATOM 577 N N . ASP A 1 71 ? -2.942 3.345 -24.804 1.00 95.06 71 ASP A N 1
ATOM 578 C CA . ASP A 1 71 ? -2.981 2.139 -25.642 1.00 95.06 71 ASP A CA 1
ATOM 579 C C . ASP A 1 71 ? -1.683 1.302 -25.545 1.00 95.06 71 ASP A C 1
ATOM 581 O O . ASP A 1 71 ? -1.417 0.436 -26.378 1.00 95.06 71 ASP A O 1
ATOM 585 N N . THR A 1 72 ? -0.843 1.567 -24.538 1.00 96.81 72 THR A N 1
ATOM 586 C CA . THR A 1 72 ? 0.435 0.869 -24.318 1.00 96.81 72 THR A CA 1
ATOM 587 C C . THR A 1 72 ? 0.313 -0.276 -23.313 1.00 96.81 72 THR A C 1
ATOM 589 O O . THR A 1 72 ? -0.445 -0.182 -22.350 1.00 96.81 72 THR A O 1
ATOM 592 N N . GLU A 1 73 ? 1.148 -1.312 -23.464 1.00 96.12 73 GLU A N 1
ATOM 593 C CA . GLU A 1 73 ? 1.248 -2.424 -22.497 1.00 96.12 73 GLU A CA 1
ATOM 594 C C . GLU A 1 73 ? 1.574 -1.923 -21.077 1.00 96.12 73 GLU A C 1
ATOM 596 O O . GLU A 1 73 ? 1.057 -2.441 -20.093 1.00 96.12 73 GLU A O 1
ATOM 601 N N . LEU A 1 74 ? 2.357 -0.843 -20.954 1.00 95.31 74 LEU A N 1
ATOM 602 C CA . LEU A 1 74 ? 2.655 -0.200 -19.670 1.00 95.31 74 LEU A CA 1
ATOM 603 C C . LEU A 1 74 ? 1.400 0.400 -19.012 1.00 95.31 74 LEU A C 1
ATOM 605 O O . LEU A 1 74 ? 1.214 0.299 -17.797 1.00 95.31 74 LEU A O 1
ATOM 609 N N . ALA A 1 75 ? 0.549 1.060 -19.805 1.00 97.00 75 ALA A N 1
ATOM 610 C CA . ALA A 1 75 ? -0.705 1.626 -19.323 1.00 97.00 75 ALA A CA 1
ATOM 611 C C . ALA A 1 75 ? -1.668 0.525 -18.877 1.00 97.00 75 ALA A C 1
ATOM 613 O O . ALA A 1 75 ? -2.302 0.665 -17.829 1.00 97.00 75 ALA A O 1
ATOM 614 N N . GLU A 1 76 ? -1.746 -0.564 -19.642 1.00 97.44 76 GLU A N 1
ATOM 615 C CA . GLU A 1 76 ? -2.534 -1.746 -19.303 1.00 97.44 76 GLU A CA 1
ATOM 616 C C . GLU A 1 76 ? -2.021 -2.410 -18.018 1.00 97.44 76 GLU A C 1
ATOM 618 O O . GLU A 1 76 ? -2.804 -2.575 -17.083 1.00 97.44 76 GLU A O 1
ATOM 623 N N . GLY A 1 77 ? -0.714 -2.668 -17.898 1.00 98.00 77 GLY A N 1
ATOM 624 C CA . GLY A 1 77 ? -0.108 -3.261 -16.699 1.00 98.00 77 GLY A CA 1
ATOM 625 C C . GLY A 1 77 ? -0.391 -2.451 -15.430 1.00 98.00 77 GLY A C 1
ATOM 626 O O . GLY A 1 77 ? -0.821 -2.992 -14.409 1.00 98.00 77 GLY A O 1
ATOM 627 N N . MET A 1 78 ? -0.293 -1.117 -15.507 1.00 98.38 78 MET A N 1
ATOM 628 C CA . MET A 1 78 ? -0.683 -0.242 -14.396 1.00 98.38 78 MET A CA 1
ATOM 629 C C . MET A 1 78 ? -2.178 -0.285 -14.077 1.00 98.38 78 MET A C 1
ATOM 631 O O . MET A 1 78 ? -2.558 -0.121 -12.918 1.00 98.38 78 MET A O 1
ATOM 635 N N . GLN A 1 79 ? -3.055 -0.427 -15.070 1.00 97.62 79 GLN A N 1
ATOM 636 C CA . GLN A 1 79 ? -4.497 -0.493 -14.827 1.00 97.62 79 GLN A CA 1
ATOM 637 C C . GLN A 1 79 ? -4.902 -1.844 -14.237 1.00 97.62 79 GLN A C 1
ATOM 639 O O . GLN A 1 79 ? -5.732 -1.871 -13.332 1.00 97.62 79 GLN A O 1
ATOM 644 N N . LEU A 1 80 ? -4.289 -2.933 -14.698 1.00 97.81 80 LEU A N 1
ATOM 645 C CA . LEU A 1 80 ? -4.579 -4.299 -14.264 1.00 97.81 80 LEU A CA 1
ATOM 646 C C . LEU A 1 80 ? -3.857 -4.708 -12.977 1.00 97.81 80 LEU A C 1
ATOM 648 O O . LEU A 1 80 ? -4.162 -5.766 -12.435 1.00 97.81 80 LEU A O 1
ATOM 652 N N . VAL A 1 81 ? -2.970 -3.856 -12.447 1.00 98.19 81 VAL A N 1
ATOM 653 C CA . VAL A 1 81 ? -2.132 -4.180 -11.279 1.00 98.19 81 VAL A CA 1
ATOM 654 C C . VAL A 1 81 ? -1.263 -5.409 -11.568 1.00 98.19 81 VAL A C 1
ATOM 656 O O . VAL A 1 81 ? -1.120 -6.296 -10.732 1.00 98.19 81 VAL A O 1
ATOM 659 N N . ASP A 1 82 ? -0.726 -5.472 -12.784 1.00 98.38 82 ASP A N 1
ATOM 660 C CA . ASP A 1 82 ? 0.039 -6.615 -13.268 1.00 98.38 82 ASP A CA 1
ATOM 661 C C . ASP A 1 82 ? 1.378 -6.713 -12.528 1.00 98.38 82 ASP A C 1
ATOM 663 O O . ASP A 1 82 ? 2.161 -5.764 -12.540 1.00 98.38 82 ASP A O 1
ATOM 667 N N . GLU A 1 83 ? 1.637 -7.838 -11.860 1.00 98.19 83 GLU A N 1
ATOM 668 C CA . GLU A 1 83 ? 2.886 -8.078 -11.129 1.00 98.19 83 GLU A CA 1
ATOM 669 C C . GLU A 1 83 ? 4.032 -8.570 -12.024 1.00 98.19 83 GLU A C 1
ATOM 671 O O . GLU A 1 83 ? 5.196 -8.411 -11.645 1.00 98.19 83 GLU A O 1
ATOM 676 N N . ASP A 1 84 ? 3.712 -9.101 -13.208 1.00 97.81 84 ASP A N 1
ATOM 677 C CA . ASP A 1 84 ? 4.669 -9.649 -14.175 1.00 97.81 84 ASP A CA 1
ATOM 678 C C . ASP A 1 84 ? 5.099 -8.614 -15.236 1.00 97.81 84 ASP A C 1
ATOM 680 O O . ASP A 1 84 ? 6.052 -8.842 -15.986 1.00 97.81 84 ASP A O 1
ATOM 684 N N . GLY A 1 85 ? 4.411 -7.470 -15.296 1.00 96.19 85 GLY A N 1
ATOM 685 C CA . GLY A 1 85 ? 4.693 -6.380 -16.228 1.00 96.19 85 GLY A CA 1
ATOM 686 C C . GLY A 1 85 ? 5.925 -5.535 -15.877 1.00 96.19 85 GLY A C 1
ATOM 687 O O . GLY A 1 85 ? 6.621 -5.742 -14.879 1.00 96.19 85 GLY A O 1
ATOM 688 N N . ASP A 1 86 ? 6.177 -4.509 -16.692 1.00 97.06 86 ASP A N 1
ATOM 689 C CA . ASP A 1 86 ? 7.242 -3.540 -16.422 1.00 97.06 86 ASP A CA 1
ATOM 690 C C . ASP A 1 86 ? 6.985 -2.778 -15.114 1.00 97.06 86 ASP A C 1
ATOM 692 O O . ASP A 1 86 ? 5.859 -2.363 -14.809 1.00 97.06 86 ASP A O 1
ATOM 696 N N . VAL A 1 87 ? 8.055 -2.551 -14.344 1.00 98.12 87 VAL A N 1
ATOM 697 C CA . VAL A 1 87 ? 7.959 -1.855 -13.059 1.00 98.12 87 VAL A CA 1
ATOM 698 C C . VAL A 1 87 ? 7.603 -0.387 -13.260 1.00 98.12 87 VAL A C 1
ATOM 700 O O . VAL A 1 87 ? 8.372 0.386 -13.834 1.00 98.12 87 VAL A O 1
ATOM 703 N N . VAL A 1 88 ? 6.482 0.023 -12.664 1.00 97.81 88 VAL A N 1
ATOM 704 C CA . VAL A 1 88 ? 6.127 1.433 -12.484 1.00 97.81 88 VAL A CA 1
ATOM 705 C C . VAL A 1 88 ? 5.965 1.727 -11.003 1.00 97.81 88 VAL A C 1
ATOM 707 O O . VAL A 1 88 ? 4.985 1.331 -10.371 1.00 97.81 88 VAL A O 1
ATOM 710 N N . PHE A 1 89 ? 6.928 2.464 -10.456 1.00 98.06 89 PHE A N 1
ATOM 711 C CA . PHE A 1 89 ? 6.964 2.867 -9.057 1.00 98.06 89 PHE A CA 1
ATOM 712 C C . PHE A 1 89 ? 6.879 4.389 -8.937 1.00 98.06 89 PHE A C 1
ATOM 714 O O . PHE A 1 89 ? 7.737 5.113 -9.440 1.00 98.06 89 PHE A O 1
ATOM 721 N N . MET A 1 90 ? 5.834 4.879 -8.269 1.00 97.38 90 MET A N 1
ATOM 722 C CA . MET A 1 90 ? 5.649 6.302 -7.991 1.00 97.38 90 MET A CA 1
ATOM 723 C C . MET A 1 90 ? 6.131 6.609 -6.577 1.00 97.38 90 MET A C 1
ATOM 725 O O . MET A 1 90 ? 5.450 6.266 -5.609 1.00 97.38 90 MET A O 1
ATOM 729 N N . VAL A 1 91 ? 7.282 7.269 -6.468 1.00 97.38 91 VAL A N 1
ATOM 730 C CA . VAL A 1 91 ? 7.800 7.785 -5.195 1.00 97.38 91 VAL A CA 1
ATOM 731 C C . VAL A 1 91 ? 6.893 8.916 -4.706 1.00 97.38 91 VAL A C 1
ATOM 733 O O . VAL A 1 91 ? 6.488 9.776 -5.485 1.00 97.38 91 VAL A O 1
ATOM 736 N N . THR A 1 92 ? 6.535 8.881 -3.425 1.00 96.44 92 THR A N 1
ATOM 737 C CA . THR A 1 92 ? 5.664 9.873 -2.773 1.00 96.44 92 THR A CA 1
ATOM 738 C C . THR A 1 92 ? 6.300 10.512 -1.546 1.00 96.44 92 THR A C 1
ATOM 740 O O . THR A 1 92 ? 5.825 11.548 -1.096 1.00 96.44 92 THR A O 1
ATOM 743 N N . ASP A 1 93 ? 7.324 9.881 -0.976 1.00 95.56 93 ASP A N 1
ATOM 744 C CA . ASP A 1 93 ? 8.064 10.387 0.176 1.00 95.56 93 ASP A CA 1
ATOM 745 C C . ASP A 1 93 ? 9.522 9.924 0.104 1.00 95.56 93 ASP A C 1
ATOM 747 O O . ASP A 1 93 ? 9.806 8.805 -0.335 1.00 95.56 93 ASP A O 1
ATOM 751 N N . ILE A 1 94 ? 10.438 10.785 0.545 1.00 94.81 94 ILE A N 1
ATOM 752 C CA . ILE A 1 94 ? 11.856 10.465 0.703 1.00 94.81 94 ILE A CA 1
ATOM 753 C C . ILE A 1 94 ? 12.254 10.810 2.130 1.00 94.81 94 ILE A C 1
ATOM 755 O O . ILE A 1 94 ? 12.164 11.960 2.562 1.00 94.81 94 ILE A O 1
ATOM 759 N N . SER A 1 95 ? 12.743 9.805 2.849 1.00 93.06 95 SER A N 1
ATOM 760 C CA . SER A 1 95 ? 13.218 9.951 4.223 1.00 93.06 95 SER A CA 1
ATOM 761 C C . SER A 1 95 ? 14.655 9.460 4.365 1.00 93.06 95 SER A C 1
ATOM 763 O O . SER A 1 95 ? 15.129 8.621 3.601 1.00 93.06 95 SER A O 1
ATOM 765 N N . MET A 1 96 ? 15.361 9.997 5.360 1.00 91.00 96 MET A N 1
ATOM 766 C CA . MET A 1 96 ? 16.714 9.572 5.720 1.00 91.00 96 MET A CA 1
ATOM 767 C C . MET A 1 96 ? 16.666 8.664 6.945 1.00 91.00 96 MET A C 1
ATOM 769 O O . MET A 1 96 ? 16.250 9.088 8.024 1.00 91.00 96 MET A O 1
ATOM 773 N N . ASP A 1 97 ? 17.128 7.429 6.786 1.00 87.56 97 ASP A N 1
ATOM 774 C CA . ASP A 1 97 ? 17.341 6.479 7.870 1.00 87.56 97 ASP A CA 1
ATOM 775 C C . ASP A 1 97 ? 18.811 6.486 8.327 1.00 87.56 97 ASP A C 1
ATOM 777 O O . ASP A 1 97 ? 19.712 6.450 7.483 1.00 87.56 97 ASP A O 1
ATOM 781 N N . PRO A 1 98 ? 19.093 6.498 9.644 1.00 84.44 98 PRO A N 1
ATOM 782 C CA . PRO A 1 98 ? 20.465 6.517 10.153 1.00 84.44 98 PRO A CA 1
ATOM 783 C C . PRO A 1 98 ? 21.337 5.325 9.729 1.00 84.44 98 PRO A C 1
ATOM 785 O O . PRO A 1 98 ? 22.559 5.460 9.700 1.00 84.44 98 PRO A O 1
ATOM 788 N N . HIS A 1 99 ? 20.738 4.168 9.432 1.00 83.19 99 HIS A N 1
ATOM 789 C CA . HIS A 1 99 ? 21.446 2.932 9.093 1.00 83.19 99 HIS A CA 1
ATOM 790 C C . HIS A 1 99 ? 21.361 2.613 7.598 1.00 83.19 99 HIS A C 1
ATOM 792 O O . HIS A 1 99 ? 22.362 2.221 7.001 1.00 83.19 99 HIS A O 1
ATOM 798 N N . ALA A 1 100 ? 20.183 2.780 6.995 1.00 79.88 100 ALA A N 1
ATOM 799 C CA . ALA A 1 100 ? 19.925 2.426 5.598 1.00 79.88 100 ALA A CA 1
ATOM 800 C C . ALA A 1 100 ? 20.142 3.589 4.609 1.00 79.88 100 ALA A C 1
ATOM 802 O O . ALA A 1 100 ? 20.208 3.361 3.401 1.00 79.88 100 ALA A O 1
ATOM 803 N N . GLY A 1 101 ? 20.297 4.822 5.100 1.00 87.38 101 GLY A N 1
ATOM 804 C CA . GLY A 1 101 ? 20.445 6.011 4.264 1.00 87.38 101 GLY A CA 1
ATOM 805 C C . GLY A 1 101 ? 19.116 6.468 3.665 1.00 87.38 101 GLY A C 1
ATOM 806 O O . GLY A 1 101 ? 18.086 6.459 4.333 1.00 87.38 101 GLY A O 1
ATOM 807 N N . GLU A 1 102 ? 19.143 6.915 2.412 1.00 92.00 102 GLU A N 1
ATOM 808 C CA . GLU A 1 102 ? 17.961 7.434 1.725 1.00 92.00 102 GLU A CA 1
ATOM 809 C C . GLU A 1 102 ? 16.965 6.319 1.378 1.00 92.00 102 GLU A C 1
ATOM 811 O O . GLU A 1 102 ? 17.319 5.312 0.754 1.00 92.00 102 GLU A O 1
ATOM 816 N N . ILE A 1 103 ? 15.709 6.522 1.775 1.00 94.62 103 ILE A N 1
ATOM 817 C CA . ILE A 1 103 ? 14.606 5.592 1.553 1.00 94.62 103 ILE A CA 1
ATOM 818 C C . ILE A 1 103 ? 13.503 6.303 0.785 1.00 94.62 103 ILE A C 1
ATOM 820 O O . ILE A 1 103 ? 12.852 7.212 1.304 1.00 94.62 103 ILE A O 1
ATOM 824 N N . ALA A 1 104 ? 13.259 5.818 -0.428 1.00 96.62 104 ALA A N 1
ATOM 825 C CA . ALA A 1 104 ? 12.135 6.220 -1.252 1.00 96.62 104 ALA A CA 1
ATOM 826 C C . ALA A 1 104 ? 10.916 5.361 -0.896 1.00 96.62 104 ALA A C 1
ATOM 828 O O . ALA A 1 104 ? 10.931 4.141 -1.066 1.00 96.62 104 ALA A O 1
ATOM 829 N N . THR A 1 105 ? 9.854 5.994 -0.411 1.00 97.38 105 THR A N 1
ATOM 830 C CA . THR A 1 105 ? 8.565 5.346 -0.158 1.00 97.38 105 THR A CA 1
ATOM 831 C C . THR A 1 105 ? 7.586 5.732 -1.249 1.00 97.38 105 THR A C 1
ATOM 833 O O . THR A 1 105 ? 7.493 6.898 -1.637 1.00 97.38 105 THR A O 1
ATOM 836 N N . GLY A 1 106 ? 6.842 4.759 -1.758 1.00 97.75 106 GLY A N 1
ATOM 837 C CA . GLY A 1 106 ? 5.963 4.999 -2.888 1.00 97.75 106 GLY A CA 1
ATOM 838 C C . GLY A 1 106 ? 4.994 3.869 -3.165 1.00 97.75 106 GLY A C 1
ATOM 839 O O . GLY A 1 106 ? 4.898 2.892 -2.424 1.00 97.75 106 GLY A O 1
ATOM 840 N N . ARG A 1 107 ? 4.273 4.005 -4.273 1.00 98.44 107 ARG A N 1
ATOM 841 C CA . ARG A 1 107 ? 3.271 3.049 -4.740 1.00 98.44 107 ARG A CA 1
ATOM 842 C C . ARG A 1 107 ? 3.773 2.303 -5.971 1.00 98.44 107 ARG A C 1
ATOM 844 O O . ARG A 1 107 ? 4.136 2.940 -6.959 1.00 98.44 107 ARG A O 1
ATOM 851 N N . VAL A 1 108 ? 3.722 0.972 -5.938 1.00 98.56 108 VAL A N 1
ATOM 852 C CA . VAL A 1 108 ? 3.956 0.128 -7.121 1.00 98.56 108 VAL A CA 1
ATOM 853 C C . VAL A 1 108 ? 2.642 0.007 -7.891 1.00 98.56 108 VAL A C 1
ATOM 855 O O . VAL A 1 108 ? 1.648 -0.486 -7.354 1.00 98.56 108 VAL A O 1
ATOM 858 N N . PHE A 1 109 ? 2.603 0.512 -9.121 1.00 98.44 109 PHE A N 1
ATOM 859 C CA . PHE A 1 109 ? 1.425 0.449 -9.990 1.00 98.44 109 PHE A CA 1
ATOM 860 C C . PHE A 1 109 ? 1.445 -0.767 -10.920 1.00 98.44 109 PHE A C 1
ATOM 862 O O . PHE A 1 109 ? 0.379 -1.309 -11.190 1.00 98.44 109 PHE A O 1
ATOM 869 N N . SER A 1 110 ? 2.630 -1.180 -11.371 1.00 98.50 110 SER A N 1
ATOM 870 C CA . SER A 1 110 ? 2.873 -2.309 -12.277 1.00 98.50 110 SER A CA 1
ATOM 871 C C . SER A 1 110 ? 4.231 -2.933 -11.954 1.00 98.50 110 SER A C 1
ATOM 873 O O . SER A 1 110 ? 5.105 -2.235 -11.424 1.00 98.50 110 SER A O 1
ATOM 875 N N . GLY A 1 111 ? 4.392 -4.210 -12.282 1.00 98.44 111 GLY A N 1
ATOM 876 C CA . GLY A 1 111 ? 5.578 -5.027 -12.078 1.00 98.44 111 GLY A CA 1
ATOM 877 C C . GLY A 1 111 ? 5.860 -5.379 -10.620 1.00 98.44 111 GLY A C 1
ATOM 878 O O . GLY A 1 111 ? 5.087 -5.084 -9.705 1.00 98.44 111 GLY A O 1
ATOM 879 N N . THR A 1 112 ? 7.023 -5.985 -10.406 1.00 98.62 112 THR A N 1
ATOM 880 C CA . THR A 1 112 ? 7.512 -6.392 -9.088 1.00 98.62 112 THR A CA 1
ATOM 881 C C . THR A 1 112 ? 8.883 -5.785 -8.815 1.00 98.62 112 THR A C 1
ATOM 883 O O . THR A 1 112 ? 9.801 -5.909 -9.621 1.00 98.62 112 THR A O 1
ATOM 886 N N . LEU A 1 113 ? 9.019 -5.110 -7.671 1.00 98.50 113 LEU A N 1
ATOM 887 C CA . LEU A 1 113 ? 10.297 -4.576 -7.204 1.00 98.50 113 LEU A CA 1
ATOM 888 C C . LEU A 1 113 ? 11.115 -5.683 -6.547 1.00 98.50 113 LEU A C 1
ATOM 890 O O . LEU A 1 113 ? 10.640 -6.291 -5.589 1.00 98.50 113 LEU A O 1
ATOM 894 N N . GLU A 1 114 ? 12.357 -5.876 -6.988 1.00 97.94 114 GLU A N 1
ATOM 895 C CA . GLU A 1 114 ? 13.270 -6.873 -6.417 1.00 97.94 114 GLU A CA 1
ATOM 896 C C . GLU A 1 114 ? 14.658 -6.299 -6.110 1.00 97.94 114 GLU A C 1
ATOM 898 O O . GLU A 1 114 ? 15.158 -5.367 -6.751 1.00 97.94 114 GLU A O 1
ATOM 903 N N . LYS A 1 115 ? 15.325 -6.895 -5.119 1.00 96.25 115 LYS A N 1
ATOM 904 C CA . LYS A 1 115 ? 16.694 -6.533 -4.751 1.00 96.25 115 LYS A CA 1
ATOM 905 C C . LYS A 1 115 ? 17.661 -6.711 -5.920 1.00 96.25 115 LYS A C 1
ATOM 907 O O . LYS A 1 115 ? 17.754 -7.767 -6.536 1.00 96.25 115 LYS A O 1
ATOM 912 N N . GLY A 1 116 ? 18.472 -5.687 -6.171 1.00 94.88 116 GLY A N 1
ATOM 913 C CA . GLY A 1 116 ? 19.506 -5.707 -7.199 1.00 94.88 116 GLY A CA 1
ATOM 914 C C . GLY A 1 116 ? 19.020 -5.361 -8.605 1.00 94.88 116 GLY A C 1
ATOM 915 O O . GLY A 1 116 ? 19.885 -5.229 -9.476 1.00 94.88 116 GLY A O 1
ATOM 916 N N . GLN A 1 117 ? 17.711 -5.174 -8.809 1.00 95.88 117 GLN A N 1
ATOM 917 C CA . GLN A 1 117 ? 17.126 -4.696 -10.059 1.00 95.88 117 GLN A CA 1
ATOM 918 C C . GLN A 1 117 ? 17.591 -3.269 -10.369 1.00 95.88 117 GLN A C 1
ATOM 920 O O . GLN A 1 117 ? 17.801 -2.449 -9.470 1.00 95.88 117 GLN A O 1
ATOM 925 N N . GLU A 1 118 ? 17.765 -2.969 -11.654 1.00 96.25 118 GLU A N 1
ATOM 926 C CA . GLU A 1 118 ? 18.079 -1.621 -12.114 1.00 96.25 118 GLU A CA 1
ATOM 927 C C . GLU A 1 118 ? 16.829 -0.930 -12.653 1.00 96.25 118 GLU A C 1
ATOM 929 O O . GLU A 1 118 ? 16.175 -1.455 -13.552 1.00 96.25 118 GLU A O 1
ATOM 934 N N . LEU A 1 119 ? 16.545 0.271 -12.156 1.00 95.69 119 LEU A N 1
ATOM 935 C CA . LEU A 1 119 ? 15.433 1.102 -12.603 1.00 95.69 119 LEU A CA 1
ATOM 936 C C . LEU A 1 119 ? 15.922 2.466 -13.076 1.00 95.69 119 LEU A C 1
ATOM 938 O O . LEU A 1 119 ? 16.931 2.992 -12.605 1.00 95.69 119 LEU A O 1
ATOM 942 N N . TYR A 1 120 ? 15.172 3.060 -13.996 1.00 94.62 120 TYR A N 1
ATOM 943 C CA . TYR A 1 120 ? 15.351 4.454 -14.379 1.00 94.62 120 TYR A CA 1
ATOM 944 C C . TYR A 1 120 ? 14.506 5.350 -13.481 1.00 94.62 120 TYR A C 1
ATOM 946 O O . TYR A 1 120 ? 13.362 5.018 -13.170 1.00 94.62 120 TYR A O 1
ATOM 954 N N . VAL A 1 121 ? 15.050 6.509 -13.113 1.00 94.00 121 VAL A N 1
ATOM 955 C CA . VAL A 1 121 ? 14.261 7.577 -12.498 1.00 94.00 121 VAL A CA 1
ATOM 956 C C . VAL A 1 121 ? 13.902 8.588 -13.581 1.00 94.00 121 VAL A C 1
ATOM 958 O O . VAL A 1 121 ? 14.749 9.025 -14.360 1.00 94.00 121 VAL A O 1
ATOM 961 N N . SER A 1 122 ? 12.622 8.947 -13.668 1.00 89.75 122 SER A N 1
ATOM 962 C CA . SER A 1 122 ? 12.151 9.900 -14.673 1.00 89.75 122 SER A CA 1
ATOM 963 C C . SER A 1 122 ? 12.873 11.244 -14.530 1.00 89.75 122 SER A C 1
ATOM 965 O O . SER A 1 122 ? 12.855 11.854 -13.466 1.00 89.75 122 SER A O 1
ATOM 967 N N . GLY A 1 123 ? 13.465 11.731 -15.623 1.00 86.19 123 GLY A N 1
ATOM 968 C CA . GLY A 1 123 ? 14.189 13.006 -15.656 1.00 86.19 123 GLY A CA 1
ATOM 969 C C . GLY A 1 123 ? 15.683 12.914 -15.331 1.00 86.19 123 GLY A C 1
ATOM 970 O O . GLY A 1 123 ? 16.352 13.946 -15.340 1.00 86.19 123 GLY A O 1
ATOM 971 N N . THR A 1 124 ? 16.227 11.715 -15.095 1.00 89.00 124 THR A N 1
ATOM 972 C CA . THR A 1 124 ? 17.655 11.509 -14.814 1.00 89.00 124 THR A CA 1
ATOM 973 C C . THR A 1 124 ? 18.305 10.680 -15.927 1.00 89.00 124 THR A C 1
ATOM 975 O O . THR A 1 124 ? 17.652 9.908 -16.628 1.00 89.00 124 THR A O 1
ATOM 978 N N . ALA A 1 125 ? 19.607 10.877 -16.155 1.00 77.06 125 ALA A N 1
ATOM 979 C CA . ALA A 1 125 ? 20.324 10.258 -17.276 1.00 77.06 125 ALA A CA 1
ATOM 980 C C . ALA A 1 125 ? 20.875 8.848 -16.963 1.00 77.06 125 ALA A C 1
ATOM 982 O O . ALA A 1 125 ? 21.631 8.297 -17.763 1.00 77.06 125 ALA A O 1
ATOM 983 N N . GLY A 1 126 ? 20.533 8.265 -15.809 1.00 86.50 126 GLY A N 1
ATOM 984 C CA . GLY A 1 126 ? 21.165 7.053 -15.288 1.00 86.50 126 GLY A CA 1
ATOM 985 C C . GLY A 1 126 ? 20.183 6.023 -14.739 1.00 86.50 126 GLY A C 1
ATOM 986 O O . GLY A 1 126 ? 19.040 6.325 -14.397 1.00 86.50 126 GLY A O 1
ATOM 987 N N . LYS A 1 127 ? 20.666 4.782 -14.645 1.00 92.38 127 LYS A N 1
ATOM 988 C CA . LYS A 1 127 ? 19.990 3.721 -13.903 1.00 92.38 127 LYS A CA 1
ATOM 989 C C . LYS A 1 127 ? 20.425 3.748 -12.445 1.00 92.38 127 LYS A C 1
ATOM 991 O O . LYS A 1 127 ? 21.603 3.926 -12.141 1.00 92.38 127 LYS A O 1
ATOM 996 N N . ASN A 1 128 ? 19.474 3.493 -11.565 1.00 93.75 128 ASN A N 1
ATOM 997 C CA . ASN A 1 128 ? 19.689 3.274 -10.149 1.00 93.75 128 ASN A CA 1
ATOM 998 C C . ASN A 1 128 ? 19.515 1.789 -9.856 1.00 93.75 128 ASN A C 1
ATOM 1000 O O . ASN A 1 128 ? 18.653 1.137 -10.441 1.00 93.75 128 ASN A O 1
ATOM 1004 N N . ARG A 1 129 ? 20.329 1.252 -8.949 1.00 95.81 129 ARG A N 1
ATOM 1005 C CA . ARG A 1 129 ? 20.246 -0.152 -8.554 1.00 95.81 129 ARG A CA 1
ATOM 1006 C C . ARG A 1 129 ? 19.614 -0.261 -7.178 1.00 95.81 129 ARG A C 1
ATOM 1008 O O . ARG A 1 129 ? 20.157 0.271 -6.211 1.00 95.81 129 ARG A O 1
ATOM 1015 N N . ILE A 1 130 ? 18.506 -0.988 -7.104 1.00 96.38 130 ILE A N 1
ATOM 1016 C CA . ILE A 1 130 ? 17.805 -1.278 -5.857 1.00 96.38 130 ILE A CA 1
ATOM 1017 C C . ILE A 1 130 ? 18.736 -2.058 -4.927 1.00 96.38 130 ILE A C 1
ATOM 1019 O O . ILE A 1 130 ? 19.295 -3.088 -5.313 1.00 96.38 130 ILE A O 1
ATOM 1023 N N . GLN A 1 131 ? 18.902 -1.578 -3.696 1.00 95.81 131 GLN A N 1
ATOM 1024 C CA . GLN A 1 131 ? 19.711 -2.247 -2.672 1.00 95.81 131 GLN A CA 1
ATOM 1025 C C . GLN A 1 131 ? 18.864 -3.136 -1.762 1.00 95.81 131 GLN A C 1
ATOM 1027 O O . GLN A 1 131 ? 19.285 -4.245 -1.436 1.00 95.81 131 GLN A O 1
ATOM 1032 N N . SER A 1 132 ? 17.671 -2.675 -1.400 1.00 95.94 132 SER A N 1
ATOM 1033 C CA . SER A 1 132 ? 16.653 -3.438 -0.686 1.00 95.94 132 SER A CA 1
ATOM 1034 C C . SER A 1 132 ? 15.260 -2.893 -0.992 1.00 95.94 132 SER A C 1
ATOM 1036 O O . SER A 1 132 ? 15.099 -1.728 -1.372 1.00 95.94 132 SER A O 1
ATOM 1038 N N . VAL A 1 133 ? 14.260 -3.757 -0.830 1.00 97.44 133 VAL A N 1
ATOM 1039 C CA . VAL A 1 133 ? 12.834 -3.427 -0.907 1.00 97.44 133 VAL A CA 1
ATOM 1040 C C . VAL A 1 133 ? 12.168 -3.867 0.386 1.00 97.44 133 VAL A C 1
ATOM 1042 O O . VAL A 1 133 ? 12.616 -4.811 1.033 1.00 97.44 133 VAL A O 1
ATOM 1045 N N . GLY A 1 134 ? 11.111 -3.173 0.783 1.00 96.69 134 GLY A N 1
ATOM 1046 C CA . GLY A 1 134 ? 10.425 -3.459 2.031 1.00 96.69 134 GLY A CA 1
ATOM 1047 C C . GLY A 1 134 ? 8.960 -3.068 2.020 1.00 96.69 134 GLY A C 1
ATOM 1048 O O . GLY A 1 134 ? 8.518 -2.247 1.210 1.00 96.69 134 GLY A O 1
ATOM 1049 N N . LEU A 1 135 ? 8.224 -3.670 2.948 1.00 96.75 135 LEU A N 1
ATOM 1050 C CA . LEU A 1 135 ? 6.837 -3.348 3.264 1.00 96.75 135 LEU A CA 1
ATOM 1051 C C . LEU A 1 135 ? 6.753 -2.724 4.657 1.00 96.75 135 LEU A C 1
ATOM 1053 O O . LEU A 1 135 ? 7.655 -2.870 5.482 1.00 96.75 135 LEU A O 1
ATOM 1057 N N . PHE A 1 136 ? 5.643 -2.046 4.926 1.00 94.06 136 PHE A N 1
ATOM 1058 C CA . PHE A 1 136 ? 5.348 -1.520 6.254 1.00 94.06 136 PHE A CA 1
ATOM 1059 C C . PHE A 1 136 ? 4.511 -2.531 7.038 1.00 94.06 136 PHE A C 1
ATOM 1061 O O . PHE A 1 136 ? 3.383 -2.843 6.651 1.00 94.06 136 PHE A O 1
ATOM 1068 N N . MET A 1 137 ? 5.047 -3.013 8.158 1.00 93.69 137 MET A N 1
ATOM 1069 C CA . MET A 1 137 ? 4.323 -3.805 9.150 1.00 93.69 137 MET A CA 1
ATOM 1070 C C . MET A 1 137 ? 4.056 -2.923 10.374 1.00 93.69 137 MET A C 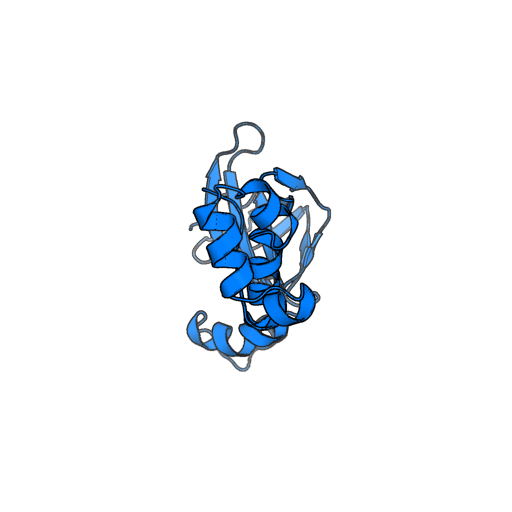1
ATOM 1072 O O . MET A 1 137 ? 4.875 -2.782 11.280 1.00 93.69 137 MET A O 1
ATOM 1076 N N . GLY A 1 138 ? 2.898 -2.256 10.376 1.00 92.31 138 GLY A N 1
ATOM 1077 C CA . GLY A 1 138 ? 2.583 -1.239 11.380 1.00 92.31 138 GLY A CA 1
ATOM 1078 C C . GLY A 1 138 ? 3.477 -0.006 11.223 1.00 92.31 138 GLY A C 1
ATOM 1079 O O . GLY A 1 138 ? 3.438 0.655 10.188 1.00 92.31 138 GLY A O 1
ATOM 1080 N N . SER A 1 139 ? 4.254 0.325 12.256 1.00 87.94 139 SER A N 1
ATOM 1081 C CA . SER A 1 139 ? 5.225 1.430 12.220 1.00 87.94 139 SER A CA 1
ATOM 1082 C C . SER A 1 139 ? 6.614 1.014 11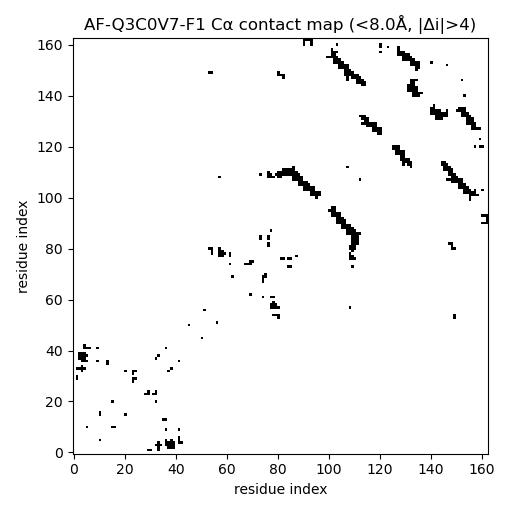.737 1.00 87.94 139 SER A C 1
ATOM 1084 O O . SER A 1 139 ? 7.476 1.875 11.570 1.00 87.94 139 SER A O 1
ATOM 1086 N N . GLU A 1 140 ? 6.851 -0.284 11.567 1.00 89.81 140 GLU A N 1
ATOM 1087 C CA . GLU A 1 140 ? 8.160 -0.830 11.229 1.00 89.81 140 GLU A CA 1
ATOM 1088 C C . GLU A 1 140 ? 8.238 -1.155 9.738 1.00 89.81 140 GLU A C 1
ATOM 1090 O O . GLU A 1 140 ? 7.238 -1.464 9.085 1.00 89.81 140 GLU A O 1
ATOM 1095 N N . ARG A 1 141 ? 9.446 -1.025 9.189 1.00 90.38 141 ARG A N 1
ATOM 1096 C CA . ARG A 1 141 ? 9.760 -1.394 7.810 1.00 90.38 141 ARG A CA 1
ATOM 1097 C C . ARG A 1 141 ? 10.481 -2.720 7.823 1.00 90.38 141 ARG A C 1
ATOM 1099 O O . ARG A 1 141 ? 11.441 -2.885 8.569 1.00 90.38 141 ARG A O 1
ATOM 1106 N N . GLU A 1 142 ? 10.046 -3.608 6.953 1.00 94.25 142 GLU A N 1
ATOM 1107 C CA . GLU A 1 142 ? 10.499 -4.990 6.918 1.00 94.25 142 GLU A CA 1
ATOM 1108 C C . GLU A 1 142 ? 11.068 -5.271 5.537 1.00 94.25 142 GLU A C 1
ATOM 1110 O O . GLU A 1 142 ? 10.365 -5.124 4.533 1.00 94.25 142 GLU A O 1
ATOM 1115 N N . GLU A 1 143 ? 12.362 -5.603 5.485 1.00 95.50 143 GLU A N 1
ATOM 1116 C CA . GLU A 1 143 ? 13.039 -5.964 4.237 1.00 95.50 143 GLU A CA 1
ATOM 1117 C C . GLU A 1 143 ? 12.498 -7.310 3.751 1.00 95.50 143 GLU A C 1
ATOM 1119 O O . GLU A 1 143 ? 12.454 -8.290 4.494 1.00 95.50 143 GLU A O 1
ATOM 1124 N N . VAL A 1 144 ? 12.081 -7.347 2.489 1.00 96.69 144 VAL A N 1
ATOM 1125 C CA . VAL A 1 144 ? 11.552 -8.542 1.826 1.00 96.69 144 VAL A CA 1
ATOM 1126 C C . VAL A 1 144 ? 12.276 -8.761 0.503 1.00 96.69 144 VAL A C 1
ATOM 1128 O O . VAL A 1 144 ? 12.937 -7.862 -0.014 1.00 96.69 144 VAL A O 1
ATOM 1131 N N . ASP A 1 145 ? 12.143 -9.955 -0.070 1.00 95.81 145 ASP A N 1
ATOM 1132 C CA . ASP A 1 145 ? 12.818 -10.282 -1.332 1.00 95.81 145 ASP A CA 1
ATOM 1133 C C . ASP A 1 145 ? 12.210 -9.538 -2.528 1.00 95.81 145 ASP A C 1
ATOM 1135 O O . ASP A 1 145 ? 12.930 -9.107 -3.434 1.00 95.81 145 ASP A O 1
ATOM 1139 N N . ARG A 1 146 ? 10.878 -9.379 -2.520 1.00 97.44 146 ARG A N 1
ATOM 1140 C CA . ARG A 1 146 ? 10.118 -8.776 -3.615 1.00 97.44 146 ARG A CA 1
ATOM 1141 C C . ARG A 1 146 ? 8.854 -8.062 -3.144 1.00 97.44 146 ARG A C 1
ATOM 1143 O O . ARG A 1 146 ? 8.217 -8.506 -2.187 1.00 97.44 146 ARG A O 1
ATOM 1150 N N . VAL A 1 147 ? 8.453 -7.001 -3.846 1.00 98.50 147 VAL A N 1
ATOM 1151 C CA . VAL A 1 147 ? 7.198 -6.271 -3.596 1.00 98.50 147 VAL A CA 1
ATOM 1152 C C . VAL A 1 147 ? 6.415 -6.089 -4.906 1.00 98.50 147 VAL A C 1
ATOM 1154 O O . VAL A 1 147 ? 6.848 -5.296 -5.746 1.00 98.50 147 VAL A O 1
ATOM 1157 N N . PRO A 1 148 ? 5.283 -6.796 -5.098 1.00 98.50 148 PRO A N 1
ATOM 1158 C CA . PRO A 1 148 ? 4.508 -6.734 -6.336 1.00 98.50 148 PRO A CA 1
ATOM 1159 C C . PRO A 1 148 ? 3.604 -5.497 -6.410 1.00 98.50 148 PRO A C 1
ATOM 1161 O O . PRO A 1 148 ? 3.359 -4.807 -5.406 1.00 98.50 148 PRO A O 1
ATOM 1164 N N . ALA A 1 149 ? 3.075 -5.246 -7.608 1.00 98.56 149 ALA A N 1
ATOM 1165 C CA . ALA A 1 149 ? 2.108 -4.199 -7.905 1.00 98.56 149 ALA A CA 1
ATOM 1166 C C . ALA A 1 149 ? 0.928 -4.180 -6.917 1.00 98.56 149 ALA A C 1
ATOM 1168 O O . ALA A 1 149 ? 0.493 -5.193 -6.375 1.00 98.56 149 ALA A O 1
ATOM 1169 N N . GLY A 1 150 ? 0.416 -2.980 -6.642 1.00 97.94 150 GLY A N 1
ATOM 1170 C CA . GLY A 1 150 ? -0.671 -2.765 -5.688 1.00 97.94 150 GLY A CA 1
ATOM 1171 C C . GLY A 1 150 ? -0.212 -2.477 -4.255 1.00 97.94 150 GLY A C 1
ATOM 1172 O O . GLY A 1 150 ? -1.025 -2.017 -3.449 1.00 97.94 150 GLY A O 1
ATOM 1173 N N . ASN A 1 151 ? 1.073 -2.652 -3.940 1.00 98.44 151 ASN A N 1
ATOM 1174 C CA . ASN A 1 151 ? 1.632 -2.376 -2.616 1.00 98.44 151 ASN A CA 1
ATOM 1175 C C . ASN A 1 151 ? 2.213 -0.963 -2.482 1.00 98.44 151 ASN A C 1
ATOM 1177 O O . ASN A 1 151 ?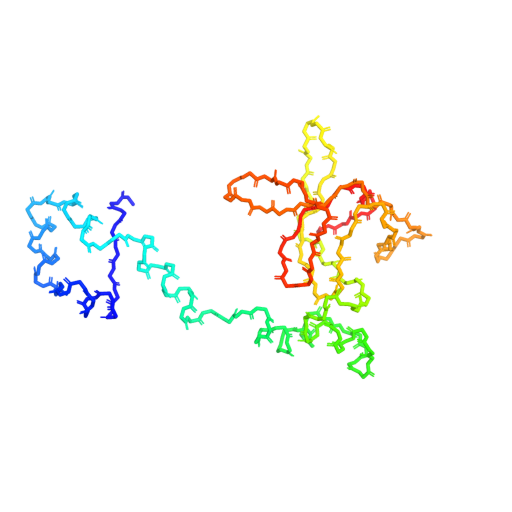 2.655 -0.342 -3.452 1.00 98.44 151 ASN A O 1
ATOM 1181 N N . ILE A 1 152 ? 2.237 -0.469 -1.242 1.00 98.12 152 ILE A N 1
ATOM 1182 C CA . ILE A 1 152 ? 3.126 0.626 -0.843 1.00 98.12 152 ILE A CA 1
ATOM 1183 C C . ILE A 1 152 ? 4.460 -0.008 -0.456 1.00 98.12 152 ILE A C 1
ATOM 1185 O O . ILE A 1 152 ? 4.488 -0.878 0.411 1.00 98.12 152 ILE A O 1
ATOM 1189 N N . ALA A 1 153 ? 5.539 0.425 -1.098 1.00 98.00 153 ALA A N 1
ATOM 1190 C CA . ALA A 1 153 ? 6.874 -0.124 -0.909 1.00 98.00 153 ALA A CA 1
ATOM 1191 C C . ALA A 1 153 ? 7.833 0.949 -0.391 1.00 98.00 153 ALA A C 1
ATOM 1193 O O . ALA A 1 153 ? 7.727 2.121 -0.762 1.00 98.00 153 ALA A O 1
ATOM 1194 N N . SER A 1 154 ? 8.801 0.527 0.417 1.00 97.00 154 SER A N 1
ATOM 1195 C CA . SER A 1 154 ? 10.012 1.291 0.712 1.00 97.00 154 SER A CA 1
ATOM 1196 C C . SER A 1 154 ? 11.181 0.716 -0.079 1.00 97.00 154 SER A C 1
ATOM 1198 O O . SER A 1 154 ? 11.366 -0.500 -0.090 1.00 97.00 154 SER A O 1
ATOM 1200 N N . VAL A 1 155 ? 11.983 1.568 -0.709 1.00 97.12 155 VAL A N 1
ATOM 1201 C CA . VAL A 1 155 ? 13.098 1.164 -1.570 1.00 97.12 155 VAL A CA 1
ATOM 1202 C C . VAL A 1 155 ? 14.350 1.949 -1.202 1.00 97.12 155 VAL A C 1
ATOM 1204 O O . VAL A 1 155 ? 14.305 3.173 -1.072 1.00 97.12 155 VAL A O 1
ATOM 1207 N N . THR A 1 156 ? 15.480 1.256 -1.076 1.00 95.94 156 THR A N 1
ATOM 1208 C CA . THR A 1 156 ? 16.807 1.874 -0.935 1.00 95.94 156 THR A CA 1
ATOM 1209 C C . THR A 1 156 ? 17.604 1.756 -2.235 1.00 95.94 156 THR A C 1
ATOM 1211 O O . THR A 1 156 ? 17.408 0.839 -3.038 1.00 95.94 156 THR A O 1
ATOM 1214 N N . GLY A 1 157 ? 18.545 2.678 -2.453 1.00 92.62 157 GLY A N 1
ATOM 1215 C CA . GLY A 1 157 ? 19.438 2.664 -3.621 1.00 92.62 157 GLY A CA 1
ATOM 1216 C C . GLY A 1 157 ? 18.956 3.474 -4.830 1.00 92.62 157 GLY A C 1
ATOM 1217 O O . GLY A 1 157 ? 19.702 3.595 -5.802 1.00 92.62 157 GLY A O 1
ATOM 1218 N N . LEU A 1 158 ? 17.767 4.082 -4.758 1.00 93.19 158 LEU A N 1
ATOM 1219 C CA . LEU A 1 158 ? 17.263 5.044 -5.745 1.00 93.19 158 LEU A CA 1
ATOM 1220 C C . LEU A 1 158 ? 17.742 6.467 -5.412 1.00 93.19 158 LEU A C 1
ATOM 1222 O O . LEU A 1 158 ? 16.961 7.300 -4.973 1.00 93.19 158 LEU A O 1
ATOM 1226 N N . ARG A 1 159 ? 19.036 6.736 -5.602 1.00 85.19 159 ARG A N 1
ATOM 1227 C CA . ARG A 1 159 ? 19.691 8.000 -5.203 1.00 85.19 159 ARG A CA 1
ATOM 1228 C C . ARG A 1 159 ? 19.232 9.221 -5.992 1.00 85.19 159 ARG A C 1
ATOM 1230 O O . ARG A 1 159 ? 19.387 10.341 -5.526 1.00 85.19 159 ARG A O 1
ATOM 1237 N N . ASP A 1 160 ? 18.729 9.004 -7.203 1.00 87.75 160 ASP A N 1
ATOM 1238 C CA . ASP A 1 160 ? 18.224 10.094 -8.037 1.00 87.75 160 ASP A CA 1
ATOM 1239 C C . ASP A 1 160 ? 16.708 10.308 -7.873 1.00 87.75 160 ASP A C 1
ATOM 1241 O O . ASP A 1 160 ? 16.117 11.070 -8.639 1.00 87.75 160 ASP A O 1
ATOM 1245 N N . ALA A 1 161 ? 16.059 9.603 -6.935 1.00 83.44 161 ALA A N 1
ATOM 1246 C CA . ALA A 1 161 ? 14.626 9.723 -6.693 1.00 83.44 161 ALA A CA 1
ATOM 1247 C C . ALA A 1 161 ? 14.249 11.126 -6.200 1.00 83.44 161 ALA A C 1
ATOM 1249 O O . ALA A 1 161 ? 15.008 11.801 -5.511 1.00 83.44 161 ALA A O 1
ATOM 1250 N N . ILE A 1 162 ? 13.038 11.557 -6.553 1.00 79.88 162 ILE A N 1
ATOM 1251 C CA . ILE A 1 162 ? 12.457 12.834 -6.128 1.00 79.88 162 ILE A CA 1
ATOM 1252 C C . ILE A 1 162 ? 11.007 12.558 -5.702 1.00 79.88 162 ILE A C 1
ATOM 1254 O O . ILE A 1 162 ? 10.337 11.744 -6.344 1.00 79.88 162 ILE A O 1
ATOM 1258 N N . ALA A 1 163 ? 10.548 13.211 -4.628 1.00 73.06 163 ALA A N 1
ATOM 1259 C CA . ALA A 1 163 ? 9.177 13.161 -4.108 1.00 73.06 163 ALA A CA 1
ATOM 1260 C C . ALA A 1 163 ? 8.514 14.543 -4.156 1.00 73.06 163 ALA A C 1
ATOM 1262 O O . ALA A 1 163 ? 9.218 15.540 -3.866 1.00 73.06 163 ALA A O 1
#

Radius of gyration: 21.4 Å; Cα contacts (8 Å, |Δi|>4): 301; chains: 1; bounding box: 51×23×59 Å

Secondary structure (DSSP, 8-state):
---B---HHHHHHH---HHHHHHHHHTT-HHHHHHHSBHHHHHHHHHHHHSPPHHHHHHHHHHHH--S-TTSHHHHHHHHT-SSS--EEEEEEEEEETTTEEEEEEEEEESEEETT-EEEPTT-SSEEE--EEEEEETTEEEEESEEETTSEEEEES-TT---

Nearest PDB structures (foldseek):
  6u45-assembly2_B  TM=9.805E-01  e=5.226E-20  Candidatus Methanoperedens nitratireducens
  6u45-assembly1_A  TM=9.799E-01  e=2.153E-19  Candidatus Methanoperedens nitratireducens
  6u43-assembly1_A  TM=9.643E-01  e=5.098E-19  Candidatus Methanoperedens nitratireducens
  5h7k-assembly1_A  TM=9.776E-01  e=1.207E-18  Pyrococcus horikoshii OT3
  6q2d-assembly1_C  TM=9.620E-01  e=8.444E-17  Methanobrevibacter smithii

Sequence (163 aa):
LYKWGVSMPSMQRTGMDFGDIMELEQNDKRQELHERTPLSDVVLDMVCEHFPNPVDAQPRRVPRIWRGDPDTELAEGMQLVDEDGDVVFMVTDISMDPHAGEIATGRVFSGTLEKGQELYVSGTAGKNRIQSVGLFMGSEREEVDRVPAGNIASVTGLRDAIA

Mean predicted aligned error: 4.16 Å

Solvent-accessible surface area (backbone atoms only — not comparable to full-atom values): 9103 Å² total; per-residue (Å²): 139,69,56,48,46,84,45,75,70,49,27,70,73,63,72,49,54,71,65,56,52,50,53,33,55,77,69,68,36,48,67,60,47,20,74,67,30,35,24,66,57,47,52,50,50,51,44,67,74,71,49,72,54,54,65,70,39,25,58,73,41,46,76,75,79,46,90,71,65,72,91,36,72,68,44,47,21,31,24,64,36,26,45,88,40,72,72,39,72,48,54,66,41,72,48,80,41,98,85,77,38,59,34,41,30,27,41,27,36,8,3,51,50,43,56,65,43,74,44,74,43,92,95,55,100,54,74,30,46,28,66,40,31,25,40,70,62,84,93,44,77,44,82,47,72,65,49,46,24,60,38,63,36,37,33,25,46,57,81,80,63,72,97